Protein AF-A0A951RWE9-F1 (afdb_monomer)

Sequence (53 aa):
MDDLIFKADALISHFLHIPFPEELDDETWSRKWAQINWLSEKGILGLKKQKNG

Solvent-accessible surface area (backbone atoms only — not comparable to full-atom values): 3325 Å² total; per-residue (Å²): 122,62,70,61,53,52,53,50,49,53,50,51,21,64,74,69,73,46,75,54,65,94,80,45,57,68,70,61,42,53,53,52,53,52,51,49,53,52,37,50,76,70,58,68,68,70,71,70,75,80,73,84,122

Secondary structure (DSSP, 8-state):
-HHHHHHHHHHHHHHHT---GGGS-HHHHHHHHHHHHHHHHTTTT--------

Foldseek 3Di:
DVVVVVVLQVVLCVVVVHDGVVVDDPVVVVVSSVVVVVCVVVCNVVPPPPPPD

Structure (mmCIF, N/CA/C/O backbone):
data_AF-A0A951RWE9-F1
#
_entry.id   AF-A0A951RWE9-F1
#
loop_
_atom_site.group_PDB
_atom_site.id
_atom_site.type_symbol
_atom_site.label_atom_id
_atom_site.label_alt_id
_atom_site.label_comp_id
_atom_site.label_asym_id
_atom_site.label_entity_id
_atom_site.label_seq_id
_atom_site.pdbx_PDB_ins_code
_atom_site.Cartn_x
_atom_site.Cartn_y
_atom_site.Cartn_z
_atom_site.occupancy
_atom_site.B_iso_or_equiv
_atom_site.auth_seq_id
_atom_site.auth_comp_id
_atom_site.auth_asym_id
_atom_site.auth_atom_id
_atom_site.pdbx_PDB_model_num
ATOM 1 N N . MET A 1 1 ? 14.914 -7.931 10.913 1.00 54.84 1 MET A N 1
ATOM 2 C CA . MET A 1 1 ? 14.233 -6.729 10.377 1.00 54.84 1 MET A CA 1
ATOM 3 C C . MET A 1 1 ? 13.404 -7.097 9.149 1.00 54.84 1 MET A C 1
ATOM 5 O O . MET A 1 1 ? 12.345 -6.520 8.952 1.00 54.84 1 MET A O 1
ATOM 9 N N . ASP A 1 2 ? 13.829 -8.114 8.403 1.00 63.56 2 ASP A N 1
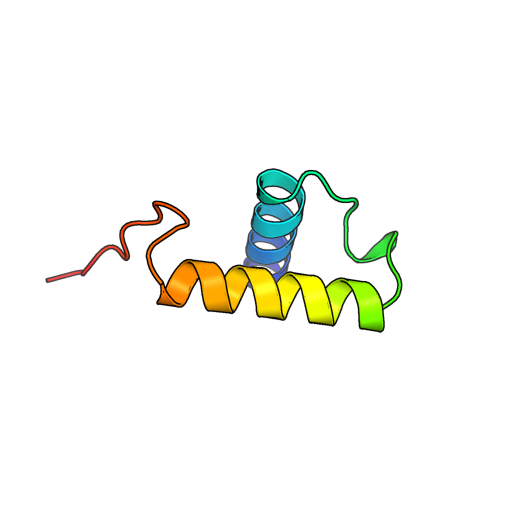ATOM 10 C CA . ASP A 1 2 ? 13.281 -8.547 7.111 1.00 63.56 2 ASP A CA 1
ATOM 11 C C . ASP A 1 2 ? 11.893 -9.209 7.196 1.00 63.56 2 ASP A C 1
ATOM 13 O O . ASP A 1 2 ? 11.039 -8.965 6.350 1.00 63.56 2 ASP A O 1
ATOM 17 N N . ASP A 1 3 ? 11.604 -9.954 8.269 1.00 80.00 3 ASP A N 1
ATOM 18 C CA . ASP A 1 3 ? 10.308 -10.627 8.474 1.00 80.00 3 ASP A CA 1
ATOM 19 C C . ASP A 1 3 ? 9.098 -9.680 8.507 1.00 80.00 3 ASP A C 1
ATOM 21 O O . ASP A 1 3 ? 8.004 -10.037 8.075 1.00 80.00 3 ASP A O 1
ATOM 25 N N . LEU A 1 4 ? 9.264 -8.481 9.074 1.00 79.88 4 LEU A N 1
ATOM 26 C CA . LEU A 1 4 ? 8.182 -7.497 9.192 1.00 79.88 4 LEU A CA 1
ATOM 27 C C . LEU A 1 4 ? 7.858 -6.868 7.838 1.00 79.88 4 LEU A C 1
ATOM 29 O O . LEU A 1 4 ? 6.683 -6.677 7.531 1.00 79.88 4 LEU A O 1
ATOM 33 N N . ILE A 1 5 ? 8.893 -6.588 7.045 1.00 82.44 5 ILE A N 1
ATOM 34 C CA . ILE A 1 5 ? 8.763 -6.044 5.692 1.00 82.44 5 ILE A CA 1
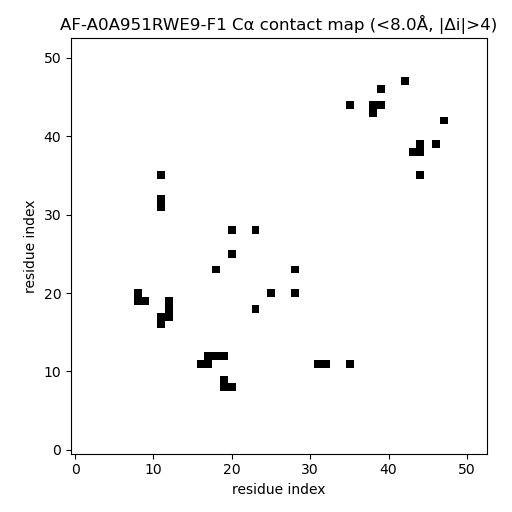ATOM 35 C C . ILE A 1 5 ? 8.107 -7.095 4.799 1.00 82.44 5 ILE A C 1
ATOM 37 O O . ILE A 1 5 ? 7.060 -6.825 4.226 1.00 82.44 5 ILE A O 1
ATOM 41 N N . PHE A 1 6 ? 8.604 -8.335 4.820 1.00 85.69 6 PHE A N 1
ATOM 42 C CA . PHE A 1 6 ? 8.021 -9.428 4.043 1.00 85.69 6 PHE A CA 1
ATOM 43 C C . PHE A 1 6 ? 6.545 -9.684 4.388 1.00 85.69 6 PHE A C 1
ATOM 45 O O 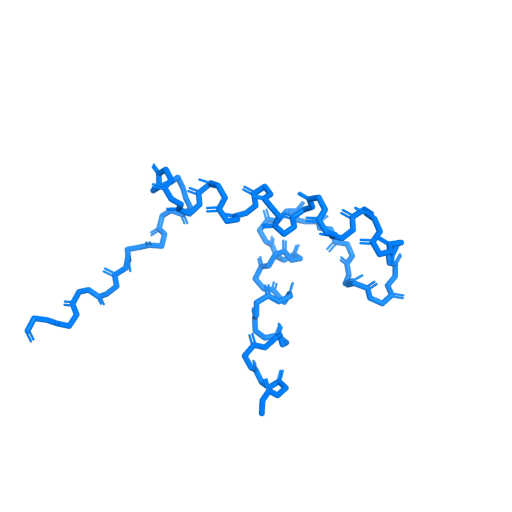. PHE A 1 6 ? 5.714 -9.863 3.500 1.00 85.69 6 PHE A O 1
ATOM 52 N N . LYS A 1 7 ? 6.178 -9.658 5.678 1.00 85.62 7 LYS A N 1
ATOM 53 C CA . LYS A 1 7 ? 4.772 -9.793 6.103 1.00 85.62 7 LYS A CA 1
ATOM 54 C C . LYS A 1 7 ? 3.901 -8.639 5.617 1.00 85.62 7 LYS A C 1
ATOM 56 O O . LYS A 1 7 ? 2.750 -8.871 5.251 1.00 85.62 7 LYS A O 1
ATOM 61 N N . ALA A 1 8 ? 4.421 -7.415 5.640 1.00 83.69 8 ALA A N 1
ATOM 62 C CA . ALA A 1 8 ? 3.702 -6.256 5.13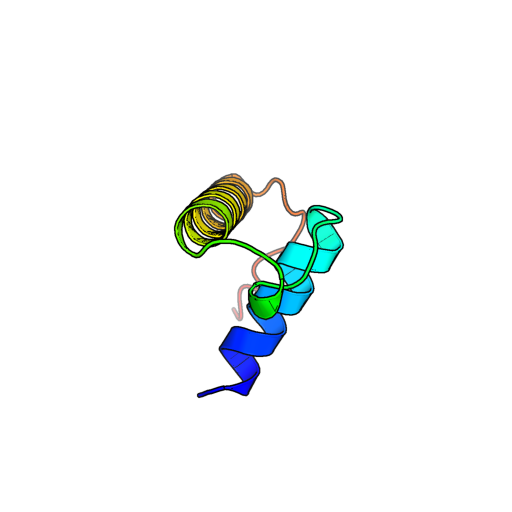6 1.00 83.69 8 ALA A CA 1
ATOM 63 C C . ALA A 1 8 ? 3.527 -6.333 3.612 1.00 83.69 8 ALA A C 1
ATOM 65 O O . ALA A 1 8 ? 2.417 -6.136 3.121 1.00 83.69 8 ALA A O 1
ATOM 66 N N . ASP A 1 9 ? 4.569 -6.721 2.881 1.00 85.56 9 ASP A N 1
ATOM 67 C CA . ASP A 1 9 ? 4.524 -6.874 1.429 1.00 85.56 9 ASP A CA 1
ATOM 68 C C . ASP A 1 9 ? 3.554 -7.987 1.010 1.00 85.56 9 ASP A C 1
ATOM 70 O O . ASP A 1 9 ? 2.714 -7.779 0.132 1.00 85.56 9 ASP A O 1
ATOM 74 N N . ALA A 1 10 ? 3.572 -9.125 1.711 1.00 86.75 10 ALA A N 1
ATOM 75 C CA . ALA A 1 10 ? 2.620 -10.213 1.503 1.00 86.75 10 ALA A CA 1
ATOM 76 C C . ALA A 1 10 ? 1.171 -9.780 1.785 1.00 86.75 10 ALA A C 1
ATOM 78 O O . ALA A 1 10 ? 0.261 -10.139 1.038 1.00 86.75 10 ALA A O 1
ATOM 79 N N . LEU A 1 11 ? 0.938 -8.983 2.835 1.00 84.25 11 LEU A N 1
ATOM 80 C CA . LEU A 1 11 ? -0.386 -8.439 3.141 1.00 84.25 11 LEU A CA 1
ATOM 81 C C . LEU A 1 11 ? -0.876 -7.497 2.034 1.00 84.25 11 LEU A C 1
ATOM 83 O O . LEU A 1 11 ? -2.036 -7.575 1.635 1.00 84.25 11 LEU A O 1
ATOM 87 N N . ILE A 1 12 ? -0.007 -6.616 1.538 1.00 86.06 12 ILE A N 1
ATOM 88 C CA . ILE A 1 12 ? -0.334 -5.656 0.478 1.00 86.06 12 ILE A CA 1
ATOM 89 C C . ILE A 1 12 ? -0.633 -6.388 -0.832 1.00 86.06 12 ILE A C 1
ATOM 91 O O . ILE A 1 12 ? -1.669 -6.126 -1.447 1.00 86.06 12 ILE A O 1
ATOM 95 N N . SER A 1 13 ? 0.230 -7.329 -1.226 1.00 87.25 13 SER A N 1
ATOM 96 C CA . SER A 1 13 ? 0.038 -8.169 -2.412 1.00 87.25 13 SER A CA 1
ATOM 97 C C . SER A 1 13 ? -1.283 -8.937 -2.333 1.00 87.25 13 SER A C 1
ATOM 99 O O . SER A 1 13 ? -2.092 -8.871 -3.261 1.00 87.25 13 SER A O 1
ATOM 101 N N . HIS A 1 14 ? -1.563 -9.570 -1.189 1.00 85.69 14 HIS A N 1
ATOM 102 C CA . HIS A 1 14 ? -2.798 -10.318 -0.970 1.00 85.69 14 HIS A CA 1
ATOM 103 C C . HIS A 1 14 ? -4.045 -9.425 -1.005 1.00 85.69 14 HIS A C 1
ATOM 105 O O . HIS A 1 14 ? -5.017 -9.757 -1.675 1.00 85.69 14 HI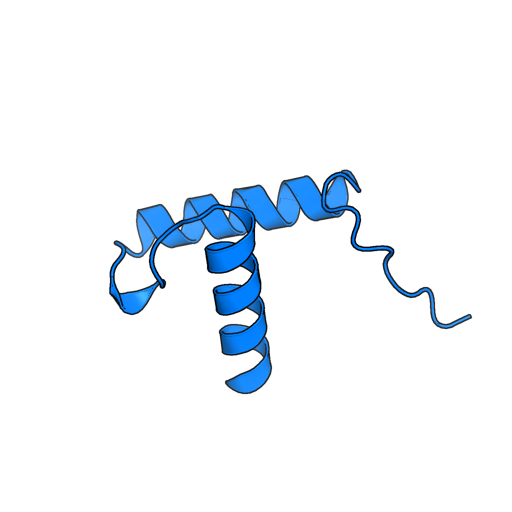S A O 1
ATOM 111 N N . PHE A 1 15 ? -4.029 -8.284 -0.312 1.00 83.38 15 PHE A N 1
ATOM 112 C CA . PHE A 1 15 ? -5.206 -7.423 -0.189 1.00 83.38 15 PHE A CA 1
ATOM 113 C C . PHE A 1 15 ? -5.540 -6.685 -1.490 1.00 83.38 15 PHE A C 1
ATOM 115 O O . PHE A 1 15 ? -6.710 -6.493 -1.816 1.00 83.38 15 PHE A O 1
ATOM 122 N N . LEU A 1 16 ? -4.522 -6.251 -2.235 1.00 83.62 16 LEU A N 1
ATOM 123 C CA . LEU A 1 16 ? -4.710 -5.510 -3.483 1.00 83.62 16 LEU A CA 1
ATOM 124 C C . LEU A 1 16 ? -4.722 -6.401 -4.726 1.00 83.62 16 LEU A C 1
ATOM 126 O O . LEU A 1 16 ? -4.993 -5.887 -5.809 1.00 83.62 16 LEU A O 1
ATOM 130 N N . HIS A 1 17 ? -4.437 -7.699 -4.579 1.00 87.19 17 HIS A N 1
ATOM 131 C CA . HIS A 1 17 ? -4.264 -8.636 -5.690 1.00 87.19 17 HIS A CA 1
ATOM 132 C C . HIS A 1 17 ? -3.227 -8.124 -6.709 1.00 87.19 17 HIS A C 1
ATOM 134 O O . HIS A 1 17 ? -3.462 -8.141 -7.918 1.00 87.19 17 HIS A O 1
ATOM 140 N N . ILE A 1 18 ? -2.090 -7.630 -6.207 1.00 86.50 18 ILE A N 1
ATOM 141 C CA . ILE A 1 18 ? -0.975 -7.118 -7.020 1.00 86.50 18 ILE A CA 1
ATOM 142 C C . ILE A 1 18 ? 0.276 -7.994 -6.861 1.00 86.50 18 ILE A C 1
ATOM 144 O O . ILE A 1 18 ? 0.399 -8.671 -5.836 1.00 86.50 18 ILE A O 1
ATOM 148 N N . PRO A 1 19 ? 1.207 -7.970 -7.834 1.00 88.06 19 PRO A N 1
ATOM 149 C CA . PRO A 1 19 ? 2.495 -8.653 -7.721 1.00 88.06 19 PRO A CA 1
ATOM 150 C C . PRO A 1 19 ? 3.308 -8.189 -6.507 1.00 88.06 19 PRO A C 1
ATOM 152 O O . PRO A 1 19 ? 3.025 -7.142 -5.913 1.00 88.06 19 PRO A O 1
ATOM 155 N N . PHE A 1 20 ? 4.323 -8.970 -6.143 1.00 86.69 20 PHE A N 1
ATOM 156 C CA . PHE A 1 20 ? 5.269 -8.579 -5.100 1.00 86.69 20 PHE A CA 1
ATOM 157 C C . PHE A 1 20 ? 6.075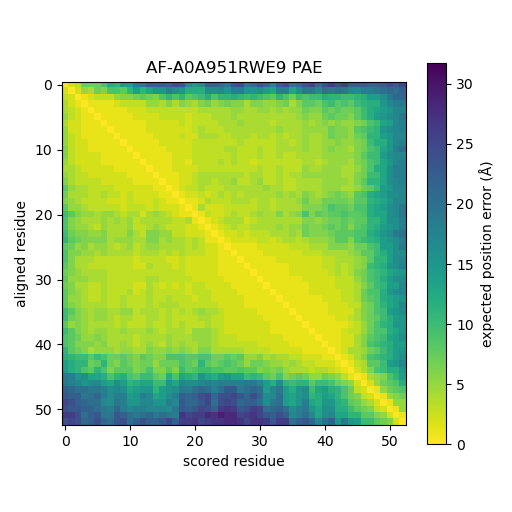 -7.336 -5.524 1.00 86.69 20 PHE A C 1
ATOM 159 O O . PHE A 1 20 ? 6.182 -7.051 -6.720 1.00 86.69 20 PHE A O 1
ATOM 166 N N . PRO A 1 21 ? 6.663 -6.588 -4.569 1.00 85.88 21 PRO A N 1
ATOM 167 C CA . PRO A 1 21 ? 7.496 -5.423 -4.874 1.00 85.88 21 PRO A CA 1
ATOM 168 C C . PRO A 1 21 ? 8.626 -5.715 -5.859 1.00 85.88 21 PRO A C 1
ATOM 170 O O . PRO A 1 21 ? 8.974 -4.846 -6.641 1.00 85.88 21 PRO A O 1
ATOM 173 N N . GLU A 1 22 ? 9.175 -6.930 -5.851 1.00 85.31 22 GLU A N 1
ATOM 174 C CA . GLU A 1 22 ? 10.251 -7.345 -6.763 1.00 85.31 22 GLU A CA 1
ATOM 175 C C . GLU A 1 22 ? 9.835 -7.377 -8.244 1.00 85.31 22 GLU A C 1
ATOM 177 O O . GLU A 1 22 ? 10.688 -7.325 -9.128 1.00 85.31 22 GLU A O 1
ATOM 182 N N . GLU A 1 23 ? 8.530 -7.430 -8.519 1.00 86.50 23 GLU A N 1
ATOM 183 C CA . GLU A 1 23 ? 7.949 -7.428 -9.864 1.00 86.50 23 GLU A CA 1
ATOM 184 C C . GLU A 1 23 ? 7.329 -6.065 -10.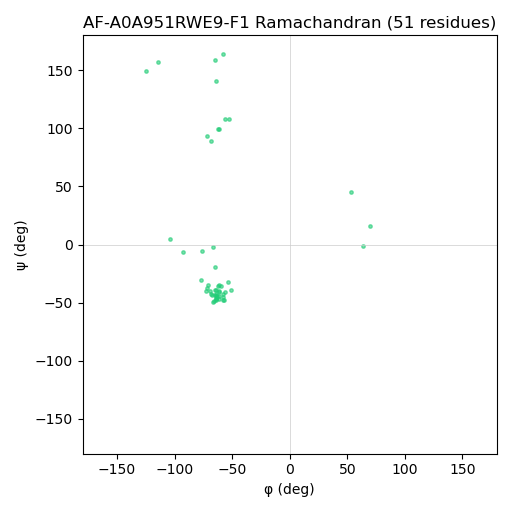234 1.00 86.50 23 GLU A C 1
ATOM 186 O O . GLU A 1 23 ? 6.701 -5.932 -11.287 1.00 86.50 23 GLU A O 1
ATOM 191 N N . LEU A 1 24 ? 7.464 -5.051 -9.369 1.00 86.12 24 LEU A N 1
ATOM 192 C CA . LEU A 1 24 ? 6.870 -3.723 -9.532 1.00 86.12 24 LEU A CA 1
ATOM 193 C C . LEU A 1 24 ? 7.933 -2.625 -9.464 1.00 86.12 24 LEU A C 1
ATOM 195 O O . LEU A 1 24 ? 8.907 -2.724 -8.729 1.00 86.12 24 LEU A O 1
ATOM 199 N N . ASP A 1 25 ? 7.706 -1.521 -10.175 1.00 90.88 25 ASP A N 1
ATOM 200 C CA . ASP A 1 25 ? 8.541 -0.330 -10.012 1.00 90.88 25 ASP A CA 1
ATOM 201 C C . ASP A 1 25 ? 8.396 0.253 -8.596 1.00 90.88 25 ASP A C 1
ATOM 203 O O . ASP A 1 25 ? 7.279 0.365 -8.074 1.00 90.88 25 ASP A O 1
ATOM 207 N N . ASP A 1 26 ? 9.505 0.726 -8.018 1.00 86.25 26 ASP A N 1
ATOM 208 C CA . ASP A 1 26 ? 9.558 1.312 -6.669 1.00 86.25 26 ASP A CA 1
ATOM 209 C C . ASP A 1 26 ? 8.507 2.413 -6.453 1.00 86.25 26 ASP A C 1
ATOM 211 O O . ASP A 1 26 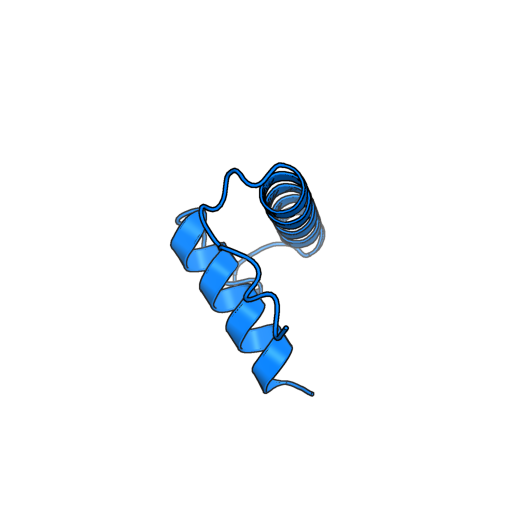? 7.875 2.506 -5.397 1.00 86.25 26 ASP A O 1
ATOM 215 N N . GLU A 1 27 ? 8.277 3.248 -7.470 1.00 90.69 27 GLU A N 1
ATOM 216 C CA . GLU A 1 27 ? 7.268 4.308 -7.417 1.00 90.69 27 GLU A CA 1
ATOM 217 C C . GLU A 1 27 ? 5.848 3.734 -7.315 1.00 90.69 27 GLU A C 1
ATOM 219 O O . GLU A 1 27 ? 5.025 4.205 -6.520 1.00 90.69 27 GLU A O 1
ATOM 224 N N . THR A 1 28 ? 5.558 2.698 -8.103 1.00 88.38 28 THR A N 1
ATOM 225 C CA . THR A 1 28 ? 4.268 2.009 -8.077 1.00 88.38 28 THR A CA 1
ATOM 226 C C . THR A 1 28 ? 4.062 1.353 -6.719 1.00 88.38 28 THR A C 1
ATOM 228 O O . THR A 1 28 ? 3.005 1.542 -6.112 1.00 88.38 28 THR A O 1
ATOM 231 N N . TRP A 1 29 ? 5.074 0.656 -6.200 1.00 88.00 29 TRP A N 1
ATOM 232 C CA . TRP A 1 29 ? 5.013 0.001 -4.897 1.00 88.00 29 TRP A CA 1
ATOM 233 C C . TRP A 1 29 ? 4.793 0.994 -3.751 1.00 88.00 29 TRP A C 1
ATOM 235 O O . TRP A 1 29 ? 3.874 0.822 -2.946 1.00 88.00 29 TRP A O 1
ATOM 245 N N . SER A 1 30 ? 5.549 2.093 -3.734 1.00 88.81 30 SER A N 1
ATOM 246 C CA . SER A 1 30 ? 5.430 3.161 -2.734 1.00 88.81 30 SER A CA 1
ATOM 247 C C . SER A 1 30 ? 4.012 3.745 -2.670 1.00 88.81 30 SER A C 1
ATOM 249 O O . SER A 1 30 ? 3.439 3.923 -1.589 1.00 88.81 30 SER A O 1
ATOM 251 N N . ARG A 1 31 ? 3.369 3.949 -3.829 1.00 90.25 31 ARG A N 1
ATOM 252 C CA . ARG A 1 31 ? 1.972 4.413 -3.901 1.00 90.25 31 ARG A CA 1
ATOM 253 C C . ARG A 1 31 ? 0.985 3.396 -3.316 1.00 90.25 31 ARG A C 1
ATOM 255 O O . ARG A 1 31 ? 0.035 3.797 -2.642 1.00 90.25 31 ARG A O 1
ATOM 262 N N . LYS A 1 32 ? 1.191 2.092 -3.541 1.00 87.06 32 LYS A N 1
ATOM 263 C CA . LYS A 1 32 ? 0.337 1.026 -2.977 1.00 87.06 32 LYS A CA 1
ATOM 264 C C . LYS A 1 32 ? 0.504 0.900 -1.466 1.00 87.06 32 LYS A C 1
ATOM 266 O O . LYS A 1 32 ? -0.494 0.787 -0.755 1.00 87.06 32 LYS A O 1
ATOM 271 N N . TRP A 1 33 ? 1.733 1.029 -0.978 1.00 87.31 33 TRP A N 1
ATOM 272 C CA . TRP A 1 33 ? 2.037 1.118 0.448 1.00 87.31 33 TRP A CA 1
ATOM 273 C C . TRP A 1 33 ? 1.317 2.294 1.119 1.00 87.31 33 TRP A C 1
ATOM 275 O O . TRP A 1 33 ? 0.654 2.117 2.142 1.00 87.31 33 TRP A O 1
ATOM 285 N N . ALA A 1 34 ? 1.370 3.485 0.513 1.00 89.19 34 ALA A N 1
ATOM 286 C CA . ALA A 1 34 ? 0.657 4.661 1.011 1.00 89.19 34 ALA A CA 1
ATOM 287 C C . ALA A 1 34 ? -0.868 4.455 1.022 1.00 89.19 34 ALA A C 1
ATOM 289 O O . ALA A 1 34 ? -1.538 4.813 1.992 1.00 89.19 34 ALA A O 1
ATOM 290 N N . GLN A 1 35 ? -1.415 3.827 -0.024 1.00 87.06 35 GLN A N 1
ATOM 291 C CA . GLN A 1 35 ? -2.838 3.503 -0.116 1.00 87.06 35 GLN A CA 1
ATOM 292 C C . GLN A 1 35 ? -3.279 2.548 1.005 1.00 87.06 35 GLN A C 1
ATOM 294 O O . GLN A 1 35 ? -4.308 2.783 1.638 1.00 87.06 35 GLN A O 1
ATOM 299 N N . ILE A 1 36 ? -2.503 1.498 1.287 1.00 84.25 36 ILE A N 1
ATOM 300 C CA . ILE A 1 36 ? -2.809 0.537 2.355 1.00 84.25 36 ILE A CA 1
ATOM 301 C C . ILE A 1 36 ? -2.671 1.170 3.738 1.00 84.25 36 ILE A C 1
ATOM 303 O O . ILE A 1 36 ? -3.563 0.996 4.568 1.00 84.25 36 ILE A O 1
ATOM 307 N N . ASN A 1 37 ? -1.630 1.968 3.977 1.00 84.19 37 ASN A N 1
ATOM 308 C CA . ASN A 1 37 ? -1.497 2.713 5.230 1.00 84.19 37 ASN A CA 1
ATOM 309 C C . ASN A 1 37 ? -2.704 3.627 5.468 1.00 84.19 37 ASN A C 1
ATOM 311 O O . ASN A 1 37 ? -3.297 3.590 6.544 1.00 84.19 37 ASN A O 1
ATOM 315 N N . TRP A 1 38 ? -3.142 4.363 4.445 1.00 87.25 38 TRP A N 1
ATOM 316 C CA . TRP A 1 38 ? -4.326 5.211 4.548 1.00 87.25 38 TRP A CA 1
ATOM 317 C C . TRP A 1 38 ? -5.606 4.405 4.824 1.00 87.25 38 TRP A C 1
ATOM 319 O O . TRP A 1 38 ? -6.387 4.760 5.706 1.00 87.25 38 TRP A O 1
ATOM 329 N N . LEU A 1 39 ? -5.818 3.281 4.130 1.00 84.38 39 LEU A N 1
ATOM 330 C CA . LEU A 1 39 ? -6.969 2.398 4.377 1.00 84.38 39 LEU A CA 1
ATOM 331 C C . LEU A 1 39 ? 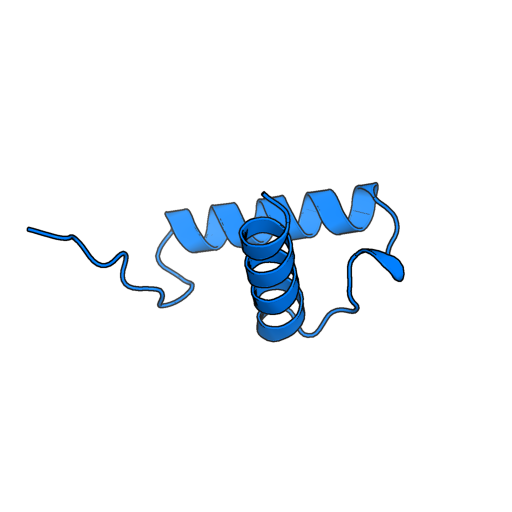-6.955 1.809 5.798 1.00 84.38 39 LEU A C 1
ATOM 333 O O . LEU A 1 39 ? -8.015 1.648 6.410 1.00 84.38 39 LEU A O 1
ATOM 337 N N . SER A 1 40 ? -5.766 1.510 6.328 1.00 83.31 40 SER A N 1
ATOM 338 C CA . SER A 1 40 ? -5.556 1.047 7.702 1.00 83.31 40 SER A CA 1
ATOM 339 C C . SER A 1 40 ? -5.952 2.118 8.718 1.00 83.31 40 SER A C 1
ATOM 341 O O . SER A 1 40 ? -6.733 1.852 9.631 1.00 83.31 40 SER A O 1
ATOM 343 N N . GLU A 1 41 ? -5.502 3.360 8.518 1.00 85.38 41 GLU A N 1
ATOM 344 C CA . GLU A 1 41 ? -5.860 4.505 9.364 1.00 85.38 41 GLU A CA 1
ATOM 345 C C . GLU A 1 41 ? -7.363 4.794 9.362 1.00 85.38 41 GLU A C 1
ATOM 347 O O . GLU A 1 41 ? -7.931 5.180 10.385 1.00 85.38 41 GLU A O 1
ATOM 352 N N . LYS A 1 42 ? -8.029 4.581 8.223 1.00 84.94 42 LYS A N 1
ATOM 353 C CA . LYS A 1 42 ? -9.487 4.709 8.103 1.00 84.94 42 LYS A CA 1
ATOM 354 C C . LYS A 1 42 ? -10.258 3.529 8.697 1.00 84.94 42 LYS A C 1
ATOM 356 O O . LYS A 1 42 ? -11.484 3.585 8.742 1.00 84.94 42 LYS A O 1
ATOM 361 N N . GLY A 1 43 ? -9.576 2.475 9.149 1.00 81.31 43 GLY A N 1
ATOM 362 C CA . GLY A 1 43 ? -10.203 1.270 9.693 1.00 81.31 43 GLY A CA 1
ATOM 363 C C . GLY A 1 43 ? -10.929 0.422 8.643 1.00 81.31 43 GLY A C 1
ATOM 364 O O . GLY A 1 43 ? -11.723 -0.443 9.004 1.00 81.31 43 GLY A O 1
ATOM 365 N N . ILE A 1 44 ? -10.666 0.655 7.352 1.00 81.56 44 ILE A N 1
ATOM 366 C CA . ILE A 1 44 ? -11.340 -0.021 6.232 1.00 81.56 44 ILE A CA 1
ATOM 367 C C . ILE A 1 44 ? -10.791 -1.437 6.036 1.00 81.56 44 ILE A C 1
ATOM 369 O O . ILE A 1 44 ? -11.536 -2.335 5.655 1.00 81.56 44 ILE A O 1
ATOM 373 N N . LEU A 1 45 ? -9.513 -1.668 6.355 1.00 74.25 45 LEU A N 1
ATOM 374 C CA . LEU A 1 45 ? -8.871 -2.978 6.179 1.00 74.25 45 LEU A CA 1
ATOM 375 C C . LEU A 1 45 ? -9.430 -4.080 7.092 1.00 74.25 45 LEU A C 1
ATOM 377 O O . LEU A 1 45 ? -8.951 -5.207 7.035 1.00 74.25 45 LEU A O 1
ATOM 381 N N . GLY A 1 46 ? -10.383 -3.785 7.986 1.00 65.50 46 GLY A N 1
ATOM 382 C CA . GLY A 1 46 ? -10.942 -4.771 8.921 1.00 65.50 46 GLY A CA 1
ATOM 383 C C . GLY A 1 46 ? -9.924 -5.338 9.923 1.00 65.50 46 GLY A C 1
ATOM 384 O O . GLY A 1 46 ? -10.293 -6.114 10.805 1.00 65.50 46 GLY A O 1
ATOM 385 N N . LEU A 1 47 ? -8.657 -4.920 9.831 1.00 63.41 47 LEU A N 1
ATOM 386 C CA . LEU A 1 47 ? -7.589 -5.200 10.773 1.00 63.41 47 LEU A CA 1
ATOM 387 C C . LEU A 1 47 ? -7.920 -4.459 12.066 1.00 63.41 47 LEU A C 1
ATOM 389 O O . LEU A 1 47 ? -7.547 -3.303 12.266 1.00 63.41 47 LEU A O 1
ATOM 393 N N . LYS A 1 48 ? -8.667 -5.115 12.958 1.00 52.09 48 LYS A N 1
ATOM 394 C CA . LYS A 1 48 ? -8.789 -4.650 14.337 1.00 52.09 48 LYS A CA 1
ATOM 395 C C . LYS A 1 48 ? -7.373 -4.564 14.889 1.00 52.09 48 LYS A C 1
ATOM 397 O O . LYS A 1 48 ? -6.751 -5.592 15.144 1.00 52.09 48 LYS A O 1
ATOM 402 N N . LYS A 1 49 ? -6.862 -3.343 15.070 1.00 53.34 49 LYS A N 1
ATOM 403 C CA . LYS A 1 49 ? -5.649 -3.103 15.851 1.00 53.34 49 LYS A CA 1
ATOM 404 C C . LYS A 1 49 ? -5.897 -3.774 17.196 1.00 53.34 49 LYS A C 1
ATOM 406 O O . LYS A 1 49 ? -6.771 -3.326 17.940 1.00 53.34 49 LYS A O 1
ATOM 411 N N . GLN A 1 50 ? -5.223 -4.894 17.455 1.00 48.19 50 GLN A N 1
ATOM 412 C CA . GLN A 1 50 ? -5.332 -5.587 18.727 1.00 48.19 50 GLN A CA 1
ATOM 413 C C . GLN A 1 50 ? -4.808 -4.605 19.770 1.00 48.19 50 GLN A C 1
ATOM 415 O O . GLN A 1 50 ? -3.611 -4.348 19.884 1.00 48.19 50 GLN A O 1
ATOM 420 N N . LYS A 1 51 ? -5.743 -3.932 20.438 1.00 47.06 51 LYS A N 1
ATOM 421 C CA . LYS A 1 51 ? -5.465 -3.061 21.564 1.00 47.06 51 LYS A CA 1
ATOM 422 C C . LYS A 1 51 ? -5.103 -4.038 22.674 1.00 47.06 51 LYS A C 1
ATOM 424 O O . LYS A 1 51 ? -5.998 -4.616 23.281 1.00 47.06 51 LYS A O 1
ATOM 429 N N . ASN A 1 52 ? -3.813 -4.321 22.838 1.00 46.72 52 ASN A N 1
ATOM 430 C CA . ASN A 1 52 ? -3.336 -4.946 24.062 1.00 46.72 52 ASN A CA 1
ATOM 431 C C . ASN A 1 52 ? -3.670 -3.944 25.170 1.00 46.72 52 ASN A C 1
ATOM 433 O O . ASN A 1 52 ? -3.053 -2.880 25.246 1.00 46.72 52 ASN A O 1
ATOM 437 N N . GLY A 1 53 ? -4.779 -4.220 25.857 1.00 38.66 53 GLY A N 1
ATOM 438 C CA . GLY A 1 53 ? -5.229 -3.501 27.040 1.00 38.66 53 GLY A CA 1
ATOM 439 C C . GLY A 1 53 ? -4.431 -3.905 28.262 1.00 38.66 53 GLY A C 1
ATOM 440 O O . GLY A 1 53 ? -3.785 -4.977 28.214 1.00 38.66 53 GLY A O 1
#

Mean predicted aligned error: 6.93 Å

Radius of gyration: 11.96 Å; Cα contacts (8 Å, |Δi|>4): 21; chains: 1; bounding box: 26×16×37 Å

pLDDT: mean 79.44, std 13.37, range [38.66, 90.88]